Protein AF-A0A2X2CRF1-F1 (afdb_monomer_lite)

Sequence (138 aa):
MEAGYRSEEIAQAQSDVSLKRAAWQYAENFYKRQQDLANRKVISANDLDSARNNRNQAAAALKAAQDKLNQYQNGYRQEDIDMARGQVLQAKAAVAQAELNLQDTKLTSPAEGTILTRAVEPGTILSAGSPVFYCFFN

Foldseek 3Di:
DPDPPLVVVLVVLVVQLVVLVVQLVVLVVVLVVVVVCVVVVNDDPVVSVVSVVSNVVSVVSSVVSVVVSVCSVVVCPPPVVVVVVVVVVVVVVVVVVVVVVVVVVDDDDPADWAWPDAPDDPPDDDDPPDDGTDTDHD

Organism: Proteus mirabilis (NCBI:txid584)

Secondary structure (DSSP, 8-state):
--SHHHHHHHHHHHHHHHHHHHHHHHHHHHHHHHHHHHHTT-S-HHHHHHHHHHHHHHHHHHHHHHHHHHHHHHHTSSHHHHHHHHHHHHHHHHHHHHHHHHHHTS---SS-EEEEEE---TT----TT---EEEEE-

InterPro domains:
  IPR059052 YbhG-like, alpha-helical hairpin domain [PF25881] (2-104)

Radius of gyration: 36.34 Å; chains: 1; bounding box: 63×27×100 Å

Structure (mmCIF, N/CA/C/O backbone):
data_AF-A0A2X2CRF1-F1
#
_entry.id   AF-A0A2X2CRF1-F1
#
loop_
_atom_site.group_PDB
_atom_site.id
_atom_site.type_symbol
_atom_site.label_atom_id
_atom_site.label_alt_id
_atom_site.label_comp_id
_atom_site.label_asym_id
_atom_site.label_entity_id
_atom_site.label_seq_id
_atom_site.pdbx_PDB_ins_code
_atom_site.Cartn_x
_atom_site.Cartn_y
_atom_site.Cartn_z
_atom_site.occupancy
_atom_site.B_iso_or_equiv
_atom_site.auth_seq_id
_atom_site.auth_comp_id
_atom_site.auth_asym_id
_atom_site.auth_atom_id
_atom_site.pdbx_PDB_model_num
ATOM 1 N N . MET A 1 1 ? 18.623 6.340 -11.918 1.00 43.66 1 MET A N 1
ATOM 2 C CA . MET A 1 1 ? 18.517 6.675 -10.478 1.00 43.66 1 MET A CA 1
ATOM 3 C C . MET A 1 1 ? 17.066 6.571 -9.968 1.00 43.66 1 MET A C 1
ATOM 5 O O . MET A 1 1 ? 16.749 7.140 -8.937 1.00 43.66 1 MET A O 1
ATOM 9 N N . GLU A 1 2 ? 16.169 5.819 -10.622 1.00 43.91 2 GLU A N 1
ATOM 10 C CA . GLU A 1 2 ? 14.717 6.100 -10.550 1.00 43.91 2 GLU A CA 1
ATOM 11 C C . GLU A 1 2 ? 13.849 4.943 -10.022 1.00 43.91 2 GLU A C 1
ATOM 13 O O . GLU A 1 2 ? 12.725 4.755 -10.467 1.00 43.91 2 GLU A O 1
ATOM 18 N N . ALA A 1 3 ? 14.340 4.159 -9.058 1.00 53.09 3 ALA A N 1
ATOM 19 C CA . ALA A 1 3 ? 13.533 3.096 -8.437 1.00 53.09 3 ALA A CA 1
ATOM 20 C C . ALA A 1 3 ? 13.280 3.280 -6.926 1.00 53.09 3 ALA A C 1
ATOM 22 O O . ALA A 1 3 ? 12.458 2.562 -6.368 1.00 53.09 3 ALA A O 1
ATOM 23 N N . GLY A 1 4 ? 13.949 4.231 -6.257 1.00 47.00 4 GLY A N 1
ATOM 24 C CA . GLY A 1 4 ? 13.908 4.354 -4.790 1.00 47.00 4 GLY A CA 1
ATOM 25 C C . GLY A 1 4 ? 12.594 4.910 -4.229 1.00 47.00 4 GLY A C 1
ATOM 26 O O . GLY A 1 4 ? 12.035 4.347 -3.290 1.00 47.00 4 GLY A O 1
ATOM 27 N N . TYR A 1 5 ? 12.047 5.954 -4.856 1.00 46.41 5 TYR A N 1
ATOM 28 C CA . TYR A 1 5 ? 10.917 6.705 -4.295 1.00 46.41 5 TYR A CA 1
ATOM 29 C C . TYR A 1 5 ? 9.600 5.907 -4.209 1.00 46.41 5 TYR A C 1
ATOM 31 O O . TYR A 1 5 ? 8.819 6.122 -3.291 1.00 46.41 5 TYR A O 1
ATOM 39 N N . ARG A 1 6 ? 9.347 4.937 -5.105 1.00 66.25 6 ARG A N 1
ATOM 40 C CA . ARG A 1 6 ? 8.088 4.153 -5.104 1.00 66.25 6 ARG A CA 1
ATOM 41 C C . ARG A 1 6 ? 8.130 2.922 -4.187 1.00 66.25 6 ARG A C 1
ATOM 43 O O . ARG A 1 6 ? 7.097 2.511 -3.662 1.00 66.25 6 ARG A O 1
ATOM 50 N N . SER A 1 7 ? 9.312 2.345 -3.937 1.00 67.19 7 SER A N 1
ATOM 51 C CA . SER A 1 7 ? 9.478 1.300 -2.910 1.00 67.19 7 SER A CA 1
ATOM 52 C C . SER A 1 7 ? 9.274 1.844 -1.495 1.00 67.19 7 SER A C 1
ATOM 54 O O . SER A 1 7 ? 8.732 1.141 -0.640 1.00 67.19 7 SER A O 1
ATOM 56 N N . GLU A 1 8 ? 9.657 3.101 -1.264 1.00 72.94 8 GLU A N 1
ATOM 57 C CA . GLU A 1 8 ? 9.453 3.793 0.011 1.00 72.94 8 GLU A CA 1
ATOM 58 C C . GLU A 1 8 ? 7.960 3.975 0.325 1.00 72.94 8 GLU A C 1
ATOM 60 O O . GLU A 1 8 ? 7.545 3.705 1.451 1.00 72.94 8 GLU A O 1
ATOM 65 N N . GLU A 1 9 ? 7.125 4.315 -0.666 1.00 76.31 9 GLU A N 1
ATOM 66 C CA . GLU A 1 9 ? 5.670 4.455 -0.481 1.00 76.31 9 GLU A CA 1
ATOM 67 C C . GLU A 1 9 ? 4.994 3.128 -0.097 1.00 76.31 9 GLU A C 1
ATOM 69 O O . GLU A 1 9 ? 4.137 3.091 0.792 1.00 76.31 9 GLU A O 1
ATOM 74 N N . ILE A 1 10 ? 5.414 2.011 -0.706 1.00 80.25 10 ILE A N 1
ATOM 75 C CA . ILE A 1 10 ? 4.921 0.671 -0.346 1.00 80.25 10 ILE A CA 1
ATOM 76 C C . ILE A 1 10 ? 5.381 0.296 1.066 1.00 80.25 10 ILE A C 1
ATOM 78 O O . ILE A 1 10 ? 4.581 -0.219 1.851 1.00 80.25 10 ILE A O 1
ATOM 82 N N . ALA A 1 11 ? 6.641 0.569 1.413 1.00 83.19 11 ALA A N 1
ATOM 83 C CA . ALA A 1 11 ? 7.173 0.311 2.751 1.00 83.19 11 ALA A CA 1
ATOM 84 C C . ALA A 1 11 ? 6.451 1.148 3.824 1.00 83.19 11 ALA A C 1
ATOM 86 O O . ALA A 1 11 ? 6.139 0.650 4.913 1.00 83.19 11 ALA A O 1
ATOM 87 N N . GLN A 1 12 ? 6.106 2.396 3.503 1.00 85.81 12 GLN A N 1
ATOM 88 C CA . GLN A 1 12 ? 5.333 3.270 4.378 1.00 85.81 12 GLN A CA 1
ATOM 89 C C . GLN A 1 12 ? 3.890 2.772 4.541 1.00 85.81 12 GLN A C 1
ATOM 91 O O . GLN A 1 12 ? 3.388 2.703 5.665 1.00 85.81 12 GLN A O 1
ATOM 96 N N . ALA A 1 13 ? 3.242 2.337 3.455 1.00 87.50 13 ALA A N 1
ATOM 97 C CA . ALA A 1 13 ? 1.907 1.739 3.506 1.00 87.50 13 ALA A CA 1
ATOM 98 C C . ALA A 1 13 ? 1.890 0.412 4.291 1.00 87.50 13 ALA A C 1
ATOM 100 O O . ALA A 1 13 ? 0.984 0.178 5.091 1.00 87.50 13 ALA A O 1
ATOM 101 N N . GLN A 1 14 ? 2.910 -0.439 4.136 1.00 88.00 14 GLN A N 1
ATOM 102 C CA . GLN A 1 14 ? 3.075 -1.657 4.941 1.00 88.00 14 GLN A CA 1
ATOM 103 C C . GLN A 1 14 ? 3.252 -1.342 6.429 1.00 88.00 14 GLN A C 1
ATOM 105 O O . GLN A 1 14 ? 2.679 -2.028 7.280 1.00 88.00 14 GLN A O 1
ATOM 110 N N . SER A 1 15 ? 4.013 -0.292 6.745 1.00 91.81 15 SER A N 1
ATOM 111 C CA . SER A 1 15 ? 4.207 0.168 8.122 1.00 91.81 15 SER A CA 1
ATOM 112 C C . SER A 1 15 ? 2.897 0.662 8.739 1.00 91.81 15 SER A C 1
ATOM 114 O O . SER A 1 15 ? 2.586 0.300 9.875 1.00 91.81 15 SER A O 1
ATOM 116 N N . ASP A 1 16 ? 2.081 1.402 7.983 1.00 90.50 16 ASP A N 1
ATOM 117 C CA . ASP A 1 16 ? 0.758 1.842 8.440 1.00 90.50 16 ASP A CA 1
ATOM 118 C C . ASP A 1 16 ? -0.185 0.648 8.677 1.00 90.50 16 ASP A C 1
ATOM 120 O O . ASP A 1 16 ? -0.807 0.550 9.735 1.00 90.50 16 ASP A O 1
ATOM 124 N N . VAL A 1 17 ? -0.209 -0.343 7.773 1.00 92.00 17 VAL A N 1
ATOM 125 C CA . VAL A 1 17 ? -0.960 -1.600 7.977 1.00 92.00 17 VAL A CA 1
ATOM 126 C C . VAL A 1 17 ? -0.524 -2.312 9.259 1.00 92.00 17 VAL A C 1
ATOM 128 O O . VAL A 1 17 ? -1.374 -2.777 10.022 1.00 92.00 17 VAL A O 1
ATOM 131 N N . SER A 1 18 ? 0.784 -2.395 9.515 1.00 89.19 18 SER A N 1
ATOM 132 C CA . SER A 1 18 ? 1.327 -3.004 10.735 1.00 89.19 18 SER A CA 1
ATOM 133 C C . SER A 1 18 ? 0.855 -2.266 11.994 1.00 89.19 18 SER A C 1
ATOM 135 O O . SER A 1 18 ? 0.354 -2.888 12.937 1.00 89.19 18 SER A O 1
ATOM 137 N N . LEU A 1 19 ? 0.904 -0.931 11.975 1.00 91.56 19 LEU A N 1
ATOM 138 C CA . LEU A 1 19 ? 0.446 -0.081 13.073 1.00 91.56 19 LEU A CA 1
ATOM 139 C C . LEU A 1 19 ? -1.060 -0.239 13.334 1.00 91.56 19 LEU A C 1
ATOM 141 O O . LEU A 1 19 ? -1.473 -0.447 14.480 1.00 91.56 19 LEU A O 1
ATOM 145 N N . LYS A 1 20 ? -1.899 -0.209 12.288 1.00 92.31 20 LYS A N 1
ATOM 146 C CA . LYS A 1 20 ? -3.352 -0.428 12.431 1.00 92.31 20 LYS A CA 1
ATOM 147 C C . LYS A 1 20 ? -3.680 -1.851 12.876 1.00 92.31 20 LYS A C 1
ATOM 149 O O . LYS A 1 20 ? -4.633 -2.049 13.630 1.00 92.31 20 LYS A O 1
ATOM 154 N N . ARG A 1 21 ? -2.878 -2.842 12.473 1.00 90.50 21 ARG A N 1
ATOM 155 C CA . ARG A 1 21 ? -3.045 -4.238 12.899 1.00 90.50 21 ARG A CA 1
ATOM 156 C C . ARG A 1 21 ? -2.788 -4.395 14.390 1.00 90.50 21 ARG A C 1
ATOM 158 O O . ARG A 1 21 ? -3.584 -5.048 15.061 1.00 90.50 21 ARG A O 1
ATOM 165 N N . ALA A 1 22 ? -1.732 -3.771 14.909 1.00 91.75 22 ALA A N 1
ATOM 166 C CA . ALA A 1 22 ? -1.448 -3.764 16.340 1.00 91.75 22 ALA A CA 1
ATOM 167 C C . ALA A 1 22 ? -2.585 -3.097 17.138 1.00 91.75 22 ALA A C 1
ATOM 169 O O . ALA A 1 22 ? -3.043 -3.645 18.141 1.00 91.75 22 ALA A O 1
ATOM 170 N N . ALA A 1 23 ? -3.109 -1.966 16.649 1.00 90.69 23 ALA A N 1
ATOM 171 C CA . ALA A 1 23 ? -4.252 -1.291 17.266 1.00 90.69 23 ALA A CA 1
ATOM 172 C C . ALA A 1 23 ? -5.518 -2.171 17.281 1.00 90.69 23 ALA A C 1
ATOM 174 O O . ALA A 1 23 ? -6.194 -2.264 18.308 1.00 90.69 23 ALA A O 1
ATOM 175 N N . TRP A 1 24 ? -5.813 -2.871 16.179 1.00 93.50 24 TRP A N 1
ATOM 176 C CA . TRP A 1 24 ? -6.926 -3.822 16.117 1.00 93.50 24 TRP A CA 1
ATOM 177 C C . TRP A 1 24 ? -6.743 -4.998 17.080 1.00 93.50 24 TRP A C 1
ATOM 179 O O . TRP A 1 24 ? -7.677 -5.329 17.804 1.00 93.50 24 TRP A O 1
ATOM 189 N N . GLN A 1 25 ? -5.549 -5.593 17.154 1.00 91.62 25 GLN A N 1
ATOM 190 C CA . GLN A 1 25 ? -5.263 -6.686 18.093 1.00 91.62 25 GLN A CA 1
ATOM 191 C C . GLN A 1 25 ? -5.432 -6.251 19.551 1.00 91.62 25 GLN A C 1
ATOM 193 O O . GLN A 1 25 ? -5.980 -6.994 20.368 1.00 91.62 25 GLN A O 1
ATOM 198 N N . TYR A 1 26 ? -4.994 -5.036 19.885 1.00 91.88 26 TYR A N 1
ATOM 199 C CA . TYR A 1 26 ? -5.212 -4.471 21.211 1.00 91.88 26 TYR A CA 1
ATOM 200 C C . TYR A 1 26 ? -6.709 -4.311 21.515 1.00 91.88 26 TYR A C 1
ATOM 202 O O . TYR A 1 26 ? -7.177 -4.777 22.557 1.00 91.88 26 TYR A O 1
ATOM 21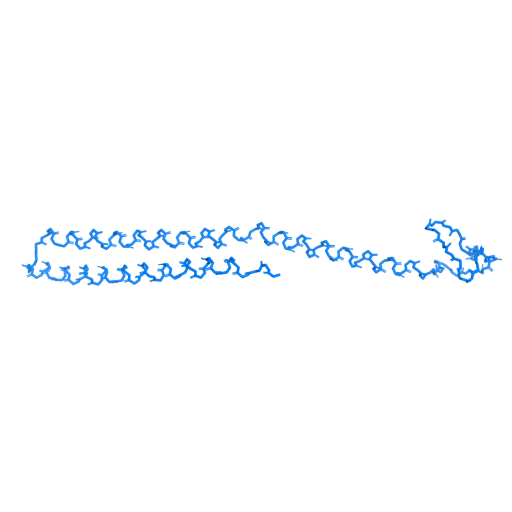0 N N . ALA A 1 27 ? -7.470 -3.713 20.591 1.00 91.38 27 ALA A N 1
ATOM 211 C CA . ALA A 1 27 ? -8.911 -3.515 20.744 1.00 91.38 27 ALA A CA 1
ATOM 212 C C . ALA A 1 27 ? -9.687 -4.847 20.801 1.00 91.38 27 ALA A C 1
ATOM 214 O O . ALA A 1 27 ? -10.622 -4.981 21.588 1.00 91.38 27 ALA A O 1
ATOM 215 N N . GLU A 1 28 ? -9.262 -5.856 20.038 1.00 92.69 28 GLU A N 1
ATOM 216 C CA . GLU A 1 28 ? -9.781 -7.228 20.076 1.00 92.69 28 GLU A CA 1
ATOM 217 C C . GLU A 1 28 ? -9.599 -7.857 21.458 1.00 92.69 28 GLU A C 1
ATOM 219 O O . GLU A 1 28 ? -10.548 -8.364 22.056 1.00 92.69 28 GLU A O 1
ATOM 224 N N . ASN A 1 29 ? -8.378 -7.805 21.990 1.00 92.88 29 ASN A N 1
ATOM 225 C CA . ASN A 1 29 ? -8.069 -8.373 23.298 1.00 92.88 29 ASN A CA 1
ATOM 226 C C . ASN A 1 29 ? -8.778 -7.613 24.423 1.00 92.88 29 ASN A C 1
ATOM 228 O O . ASN A 1 29 ? -9.187 -8.208 25.420 1.00 92.88 29 ASN A O 1
ATOM 232 N N . PHE A 1 30 ? -8.939 -6.298 24.280 1.00 92.56 30 PHE A N 1
ATOM 233 C CA . PHE A 1 30 ? -9.733 -5.495 25.203 1.00 92.56 30 PHE A CA 1
ATOM 234 C C . PHE A 1 30 ? -11.214 -5.890 25.164 1.00 92.56 30 PHE A C 1
ATOM 236 O O . PHE A 1 30 ? -11.792 -6.156 26.216 1.00 92.56 30 PHE A O 1
ATOM 243 N N . TYR A 1 31 ? -11.800 -6.030 23.972 1.00 94.06 31 TYR A N 1
ATOM 244 C CA . TYR A 1 31 ? -13.178 -6.489 23.805 1.00 94.06 31 TYR A CA 1
ATOM 245 C C . TYR A 1 31 ? -13.403 -7.882 24.406 1.00 94.06 31 TYR A C 1
ATOM 247 O O . TYR A 1 31 ? -14.358 -8.067 25.153 1.00 94.06 31 TYR A O 1
ATOM 255 N N . LYS A 1 32 ? -12.492 -8.839 24.176 1.00 93.50 32 LYS A N 1
ATOM 256 C CA . LYS A 1 32 ? -12.571 -10.183 24.779 1.00 93.50 32 LYS A CA 1
ATOM 257 C C . LYS A 1 32 ? -12.548 -10.147 26.307 1.00 93.50 32 LYS A C 1
ATOM 259 O O . LYS A 1 32 ? -13.329 -10.848 26.945 1.00 93.50 32 LYS A O 1
ATOM 264 N N . ARG A 1 33 ? -11.680 -9.317 26.899 1.00 93.94 33 ARG A N 1
ATOM 265 C CA . ARG A 1 33 ? -11.629 -9.132 28.360 1.00 93.94 33 ARG A CA 1
ATOM 266 C C . ARG A 1 33 ? -12.927 -8.526 28.892 1.00 93.94 33 ARG A C 1
ATOM 268 O O . ARG A 1 33 ? -13.473 -9.034 29.863 1.00 93.94 33 ARG A O 1
ATOM 275 N N . GLN A 1 34 ? -13.445 -7.494 28.228 1.00 93.44 34 GLN A N 1
ATOM 276 C CA . GLN A 1 34 ? -14.728 -6.877 28.580 1.00 93.44 34 GLN A CA 1
ATOM 277 C C . GLN A 1 34 ? -15.880 -7.882 28.458 1.00 93.44 34 GLN A C 1
ATOM 279 O O . GLN A 1 34 ? -16.746 -7.932 29.322 1.00 93.44 34 GLN A O 1
ATOM 284 N N . GLN A 1 35 ? -15.872 -8.733 27.431 1.00 92.75 35 GLN A N 1
ATOM 285 C CA . GLN A 1 35 ? -16.888 -9.765 27.235 1.00 92.75 35 GLN A CA 1
ATOM 286 C C . GLN A 1 35 ? -16.896 -10.790 28.376 1.00 92.75 35 GLN A C 1
ATOM 288 O O . GLN A 1 35 ? -17.965 -11.127 28.880 1.00 92.75 35 GLN A O 1
ATOM 293 N N . ASP A 1 36 ? -15.725 -11.248 28.829 1.00 93.56 36 ASP A N 1
ATOM 294 C CA . ASP A 1 36 ? -15.631 -12.148 29.986 1.00 93.56 36 ASP A CA 1
ATOM 295 C C . ASP A 1 36 ? -16.125 -11.473 31.278 1.00 93.56 36 ASP A C 1
ATOM 297 O O . ASP A 1 36 ? -16.892 -12.059 32.043 1.00 93.56 36 ASP A O 1
ATOM 301 N N . LEU A 1 37 ? -15.774 -10.201 31.491 1.00 92.94 37 LEU A N 1
ATOM 302 C CA . LEU A 1 37 ? -16.262 -9.416 32.631 1.00 92.94 37 LEU A CA 1
ATOM 303 C C . LEU A 1 37 ? -17.781 -9.181 32.579 1.00 92.94 37 LEU A C 1
ATOM 305 O O . LEU A 1 37 ? -18.445 -9.245 33.614 1.00 92.94 37 LEU A O 1
ATOM 309 N N . ALA A 1 38 ? -18.348 -8.958 31.391 1.00 92.94 38 ALA A N 1
ATOM 310 C CA . ALA A 1 38 ? -19.788 -8.806 31.186 1.00 92.94 38 ALA A CA 1
ATOM 311 C C . ALA A 1 38 ? -20.538 -10.115 31.462 1.00 92.94 38 ALA A C 1
ATOM 313 O O . ALA A 1 38 ? -21.571 -10.098 32.132 1.00 92.94 38 ALA A O 1
ATOM 314 N N . ASN A 1 39 ? -19.988 -11.259 31.034 1.00 90.88 39 ASN A N 1
ATOM 315 C CA . ASN A 1 39 ? -20.538 -12.582 31.351 1.00 90.88 39 ASN A CA 1
ATOM 316 C C . ASN A 1 39 ? -20.567 -12.834 32.866 1.00 90.88 39 ASN A C 1
ATOM 318 O O . ASN A 1 39 ? -21.508 -13.434 33.385 1.00 90.88 39 ASN A O 1
ATOM 322 N N . ARG A 1 40 ? -19.566 -12.317 33.588 1.00 93.81 40 ARG A N 1
ATOM 323 C CA . ARG A 1 40 ? -19.499 -12.331 35.058 1.00 93.81 40 ARG A CA 1
ATOM 324 C C . ARG A 1 40 ? -20.318 -11.213 35.724 1.00 93.81 40 ARG A C 1
ATOM 326 O O . ARG A 1 40 ? -20.289 -11.105 36.946 1.00 93.81 40 ARG A O 1
ATOM 333 N N . LYS A 1 41 ? -21.048 -10.398 34.949 1.00 90.50 41 LYS A N 1
ATOM 334 C CA . LYS A 1 41 ? -21.854 -9.243 35.394 1.00 90.50 41 LYS A CA 1
ATOM 335 C C . LYS A 1 41 ? -21.065 -8.162 36.153 1.00 90.50 41 LYS A C 1
ATOM 337 O O . LYS A 1 41 ? -21.620 -7.481 37.008 1.00 90.50 41 LYS A O 1
ATOM 342 N N . VAL A 1 42 ? -19.777 -8.006 35.844 1.00 92.19 42 VAL A N 1
ATOM 343 C CA . VAL A 1 42 ? -18.879 -7.026 36.489 1.00 92.19 42 VAL A CA 1
ATOM 344 C C . VAL A 1 42 ? -18.945 -5.651 35.815 1.00 92.19 42 VAL A C 1
ATOM 346 O O . VAL A 1 42 ? -18.710 -4.640 36.468 1.00 92.19 42 VAL A O 1
ATOM 349 N N . ILE A 1 43 ? -19.279 -5.600 34.522 1.00 91.19 43 ILE A N 1
ATOM 350 C CA . ILE A 1 43 ? -19.396 -4.357 33.742 1.00 91.19 43 ILE A CA 1
ATOM 351 C C . ILE A 1 43 ? -20.804 -4.189 33.170 1.00 91.19 43 ILE A C 1
ATOM 353 O O . ILE A 1 43 ? -21.569 -5.155 33.082 1.00 91.19 43 ILE A O 1
ATOM 357 N N . SER A 1 44 ? -21.136 -2.970 32.746 1.00 93.25 44 SER A N 1
ATOM 358 C CA . SER A 1 44 ? -22.424 -2.686 32.115 1.00 93.25 44 SER A CA 1
ATOM 359 C C . SER A 1 44 ? -22.461 -3.137 30.647 1.00 93.25 44 SER A C 1
ATOM 361 O O . SER A 1 44 ? -21.431 -3.253 29.978 1.00 93.25 44 SER A O 1
ATOM 363 N N . ALA A 1 45 ? -23.669 -3.340 30.108 1.00 90.19 45 ALA A N 1
ATOM 364 C CA . ALA A 1 45 ? -23.858 -3.595 28.677 1.00 90.19 45 ALA A CA 1
ATOM 365 C C . ALA A 1 45 ? -23.300 -2.450 27.807 1.00 90.19 45 ALA A C 1
ATOM 367 O O . ALA A 1 45 ? -22.737 -2.701 26.744 1.00 90.19 45 ALA A O 1
ATOM 368 N N . ASN A 1 46 ? -23.378 -1.210 28.299 1.00 92.44 46 ASN A N 1
ATOM 369 C CA . ASN A 1 46 ? -22.863 -0.031 27.607 1.00 92.44 46 ASN A CA 1
ATOM 370 C C . ASN A 1 46 ? -21.327 -0.045 27.484 1.00 92.44 46 ASN A C 1
ATOM 372 O O . ASN A 1 46 ? -20.778 0.356 26.456 1.00 92.44 46 ASN A O 1
ATOM 376 N N . ASP A 1 47 ? -20.620 -0.555 28.498 1.00 91.88 47 ASP A N 1
ATOM 377 C CA . ASP A 1 47 ? -19.156 -0.685 28.467 1.00 91.88 47 ASP A CA 1
ATOM 378 C C . ASP A 1 47 ? -18.704 -1.746 27.456 1.00 91.88 47 ASP A C 1
ATOM 380 O O . ASP A 1 47 ? -17.714 -1.559 26.737 1.00 91.88 47 ASP A O 1
ATOM 384 N N . LEU A 1 48 ? -19.447 -2.855 27.369 1.00 93.12 48 LEU A N 1
ATOM 385 C CA . LEU A 1 48 ? -19.198 -3.907 26.385 1.00 93.12 48 LEU A CA 1
ATOM 386 C C . LEU A 1 48 ? -19.449 -3.409 24.956 1.00 93.12 48 LEU A C 1
ATOM 388 O O . LEU A 1 48 ? -18.627 -3.659 24.070 1.00 93.12 48 LEU A O 1
ATOM 392 N N . ASP A 1 49 ? -20.546 -2.684 24.734 1.00 94.44 49 ASP A N 1
ATOM 393 C CA . ASP A 1 49 ? -20.858 -2.097 23.428 1.00 94.44 49 ASP A CA 1
ATOM 394 C C . ASP A 1 49 ? -19.834 -1.032 23.026 1.00 94.44 49 ASP A C 1
ATOM 396 O O . ASP A 1 49 ? -19.381 -1.010 21.880 1.00 94.44 49 ASP A O 1
ATOM 400 N N . SER A 1 50 ? -19.366 -0.217 23.973 1.00 94.81 50 SER A N 1
ATOM 401 C CA . SER A 1 50 ? -18.278 0.739 23.733 1.00 94.81 50 SER A CA 1
ATOM 402 C C . SER A 1 50 ? -16.989 0.032 23.295 1.00 94.81 50 SER A C 1
ATOM 404 O O . SER A 1 50 ? -16.350 0.434 22.318 1.00 94.81 50 SER A O 1
ATOM 406 N N . ALA A 1 51 ? -16.632 -1.077 23.953 1.00 93.81 51 ALA A N 1
ATOM 407 C CA . ALA A 1 51 ? -15.480 -1.892 23.565 1.00 93.81 51 ALA A CA 1
ATOM 408 C C . ALA A 1 51 ? -15.663 -2.546 22.182 1.00 93.81 51 ALA A C 1
ATOM 410 O O . ALA A 1 51 ? -14.719 -2.590 21.386 1.00 93.81 51 ALA A O 1
ATOM 411 N N . ARG A 1 52 ? -16.880 -3.010 21.868 1.00 94.38 52 ARG A N 1
ATOM 412 C CA . ARG A 1 52 ? -17.234 -3.570 20.556 1.00 94.38 52 ARG A CA 1
ATOM 413 C C . ARG A 1 52 ? -17.093 -2.529 19.448 1.00 94.38 52 ARG A C 1
ATOM 415 O O . ARG A 1 52 ? -16.511 -2.823 18.405 1.00 94.38 52 ARG A O 1
ATOM 422 N N . ASN A 1 53 ? -17.590 -1.318 19.683 1.00 96.19 53 ASN A N 1
ATOM 423 C CA . ASN A 1 53 ? -17.507 -0.212 18.734 1.00 96.19 53 ASN A CA 1
ATOM 424 C C . ASN A 1 53 ? -16.053 0.181 18.466 1.00 96.19 53 ASN A C 1
ATOM 426 O O . ASN A 1 53 ? -15.665 0.310 17.306 1.00 96.19 53 ASN A O 1
ATOM 430 N N . ASN A 1 54 ? -15.225 0.260 19.511 1.00 94.25 54 ASN A N 1
ATOM 431 C CA . ASN A 1 54 ? -13.796 0.544 19.370 1.00 94.25 54 ASN A CA 1
ATOM 432 C C . ASN A 1 54 ? -13.072 -0.536 18.540 1.00 94.25 54 ASN A C 1
ATOM 434 O O . ASN A 1 54 ? -12.337 -0.234 17.599 1.00 94.25 54 ASN A O 1
ATOM 438 N N . ARG A 1 55 ? -13.351 -1.819 18.810 1.00 95.94 55 ARG A N 1
ATOM 439 C CA . ARG A 1 55 ? -12.837 -2.942 18.010 1.00 95.94 55 ARG A CA 1
ATOM 440 C C . ARG A 1 55 ? -13.249 -2.836 16.539 1.00 95.94 55 ARG A C 1
ATOM 442 O O . ARG A 1 55 ? -12.407 -3.008 15.657 1.00 95.94 55 ARG A O 1
ATOM 449 N N . ASN A 1 56 ? -14.519 -2.542 16.268 1.00 94.56 56 ASN A N 1
ATOM 450 C CA . ASN A 1 56 ? -15.028 -2.397 14.904 1.00 94.56 56 ASN A CA 1
ATOM 451 C C . ASN A 1 56 ? -14.377 -1.213 14.176 1.00 94.56 56 ASN A C 1
ATOM 453 O O . ASN A 1 56 ? -14.009 -1.340 13.009 1.00 94.56 56 ASN A O 1
ATOM 457 N N . GLN A 1 57 ? -14.174 -0.090 14.867 1.00 95.50 57 GLN A N 1
ATOM 458 C CA . GLN A 1 57 ? -13.479 1.074 14.321 1.00 95.50 57 GLN A CA 1
ATOM 459 C C . GLN A 1 57 ? -12.023 0.740 13.968 1.00 95.50 57 GLN A C 1
ATOM 461 O O . GLN A 1 57 ? -11.566 1.052 12.867 1.00 95.50 57 GLN A O 1
ATOM 466 N N . ALA A 1 58 ? -11.310 0.043 14.857 1.00 92.31 58 ALA A N 1
ATOM 467 C CA . ALA A 1 58 ? -9.946 -0.406 14.595 1.00 92.31 58 ALA A CA 1
ATOM 468 C C . ALA A 1 58 ? -9.877 -1.416 13.433 1.00 92.31 58 ALA A C 1
ATOM 470 O O . ALA A 1 58 ? -8.958 -1.357 12.617 1.00 92.31 58 ALA A O 1
ATOM 471 N N . ALA A 1 59 ? -10.871 -2.304 13.310 1.00 91.94 59 ALA A N 1
ATOM 472 C CA . ALA A 1 59 ? -10.971 -3.256 12.201 1.00 91.94 59 ALA A CA 1
ATOM 473 C C . ALA A 1 59 ? -11.189 -2.544 10.857 1.00 91.94 59 ALA A C 1
ATOM 475 O O . ALA A 1 59 ? -10.538 -2.875 9.866 1.00 91.94 59 ALA A O 1
ATOM 476 N N . ALA A 1 60 ? -12.069 -1.539 10.833 1.00 96.19 60 ALA A N 1
ATOM 477 C CA . ALA A 1 60 ? -12.308 -0.716 9.653 1.00 96.19 60 ALA A CA 1
ATOM 478 C C . ALA A 1 60 ? -11.051 0.072 9.250 1.00 96.19 60 ALA A C 1
ATOM 480 O O . ALA A 1 60 ? -10.705 0.109 8.071 1.00 96.19 60 ALA A O 1
ATOM 481 N N . ALA A 1 61 ? -10.324 0.630 10.224 1.00 92.88 61 ALA A N 1
ATOM 482 C CA . ALA A 1 61 ? -9.068 1.335 9.975 1.00 92.88 61 ALA A CA 1
ATOM 483 C C . ALA A 1 61 ? -7.973 0.410 9.412 1.00 92.88 61 ALA A C 1
ATOM 485 O O . ALA A 1 61 ? -7.268 0.794 8.481 1.00 92.88 61 ALA A O 1
ATOM 486 N N . LEU A 1 62 ? -7.851 -0.818 9.936 1.00 92.56 62 LEU A N 1
ATOM 487 C CA . LEU A 1 62 ? -6.941 -1.833 9.396 1.00 92.56 62 LEU A CA 1
ATOM 488 C C . LEU A 1 62 ? -7.295 -2.184 7.947 1.00 92.56 62 LEU A C 1
ATOM 490 O O . LEU A 1 62 ? -6.413 -2.200 7.089 1.00 92.56 62 LEU A O 1
ATOM 494 N N . LYS A 1 63 ? -8.583 -2.419 7.670 1.00 91.88 63 LYS A N 1
ATOM 495 C CA . LYS A 1 63 ? -9.054 -2.735 6.320 1.00 91.88 63 LYS A CA 1
ATOM 496 C C . LYS A 1 63 ? -8.749 -1.604 5.337 1.00 91.88 63 LYS A C 1
ATOM 498 O O . LYS A 1 63 ? -8.176 -1.869 4.288 1.00 91.88 63 LYS A O 1
ATOM 503 N N . ALA A 1 64 ? -9.028 -0.357 5.712 1.00 92.81 64 ALA A N 1
ATOM 504 C CA . ALA A 1 64 ? -8.717 0.807 4.885 1.00 92.81 64 ALA A CA 1
ATOM 505 C C . ALA A 1 64 ? -7.213 0.923 4.569 1.00 92.81 64 ALA A C 1
ATOM 507 O O . ALA A 1 64 ? -6.842 1.192 3.427 1.00 92.81 64 ALA A O 1
ATOM 508 N N . ALA A 1 65 ? -6.337 0.671 5.550 1.00 90.62 65 ALA A N 1
ATOM 509 C CA . ALA A 1 65 ? -4.889 0.667 5.328 1.00 90.62 65 ALA A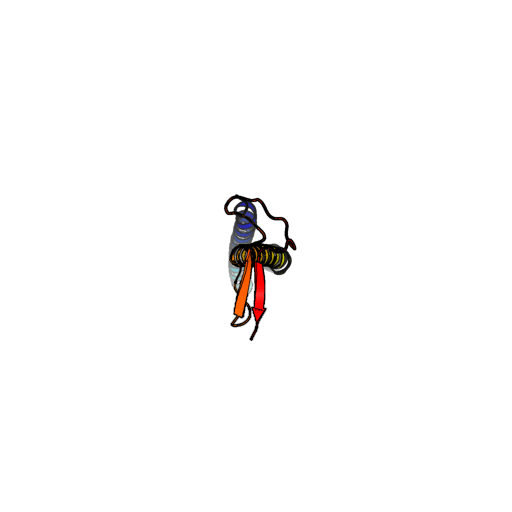 CA 1
ATOM 510 C C . ALA A 1 65 ? -4.448 -0.466 4.381 1.00 90.62 65 ALA A C 1
ATOM 512 O O . ALA A 1 65 ? -3.585 -0.266 3.526 1.00 90.62 65 ALA A O 1
ATOM 513 N N . GLN A 1 66 ? -5.057 -1.651 4.494 1.00 90.00 66 GLN A N 1
ATOM 514 C CA . GLN A 1 66 ? -4.792 -2.781 3.597 1.00 90.00 66 GLN A CA 1
ATOM 515 C C . GLN A 1 66 ? -5.278 -2.531 2.171 1.00 90.00 66 GLN A C 1
ATOM 517 O O . GLN A 1 66 ? -4.557 -2.843 1.226 1.00 90.00 66 GLN A O 1
ATOM 522 N N . ASP A 1 67 ? -6.455 -1.930 2.012 1.00 90.06 67 ASP A N 1
ATOM 523 C CA . ASP A 1 67 ? -6.982 -1.550 0.703 1.00 90.06 67 ASP A CA 1
ATOM 524 C C . ASP A 1 67 ? -6.078 -0.499 0.044 1.00 90.06 67 ASP A C 1
ATOM 526 O O . ASP A 1 67 ? -5.762 -0.617 -1.139 1.00 90.06 67 ASP A O 1
ATOM 530 N N . LYS A 1 68 ? -5.561 0.463 0.820 1.00 87.19 68 LYS A N 1
ATOM 531 C CA . LYS A 1 68 ? -4.578 1.449 0.349 1.00 87.19 68 LYS A CA 1
ATOM 532 C C . LYS A 1 68 ? -3.260 0.796 -0.091 1.00 87.19 68 LYS A C 1
ATOM 534 O O . LYS A 1 68 ? -2.746 1.115 -1.160 1.00 87.19 68 LYS A O 1
ATOM 539 N N . LEU A 1 69 ? -2.737 -0.164 0.678 1.00 86.81 69 LEU A N 1
ATOM 540 C CA . LEU A 1 69 ? -1.557 -0.944 0.280 1.00 86.81 69 LEU A CA 1
ATOM 541 C C . LEU A 1 69 ? -1.812 -1.726 -1.020 1.00 86.81 69 LEU A C 1
ATOM 543 O O . LEU A 1 69 ? -0.970 -1.720 -1.916 1.00 86.81 69 LEU A O 1
ATOM 547 N N . ASN A 1 70 ? -2.978 -2.362 -1.139 1.00 83.50 70 ASN A N 1
ATOM 548 C CA . ASN A 1 70 ? -3.368 -3.091 -2.343 1.00 83.50 70 ASN A CA 1
ATOM 549 C C . ASN A 1 70 ? -3.519 -2.162 -3.550 1.00 83.50 70 ASN A C 1
ATOM 551 O O . ASN A 1 70 ? -3.136 -2.552 -4.647 1.00 83.50 70 ASN A O 1
ATOM 555 N N . GLN A 1 71 ? -4.039 -0.944 -3.377 1.00 83.44 71 GLN A N 1
ATOM 556 C CA . GLN A 1 71 ? -4.101 0.054 -4.449 1.00 83.44 71 GLN A CA 1
ATOM 557 C C . GLN A 1 71 ? -2.704 0.407 -4.964 1.00 83.44 71 GLN A C 1
ATOM 559 O O . GLN A 1 71 ? -2.492 0.380 -6.173 1.00 83.44 71 GLN A O 1
ATOM 564 N N . TYR A 1 72 ? -1.737 0.647 -4.073 1.00 80.50 72 TYR A N 1
ATOM 565 C CA . TYR A 1 72 ? -0.353 0.908 -4.483 1.00 80.50 72 TYR A CA 1
ATOM 566 C C . TYR A 1 72 ? 0.300 -0.300 -5.164 1.00 80.50 72 TYR A C 1
ATOM 568 O O . TYR A 1 72 ? 0.997 -0.145 -6.162 1.00 80.50 72 TYR A O 1
ATOM 576 N N . GLN A 1 73 ? 0.037 -1.518 -4.681 1.00 75.31 73 GLN A N 1
ATOM 577 C CA . GLN A 1 73 ? 0.568 -2.742 -5.289 1.00 75.31 73 GLN A CA 1
ATOM 578 C C . GLN A 1 73 ? -0.084 -3.085 -6.636 1.00 75.31 73 GLN A C 1
ATOM 580 O O . GLN A 1 73 ? 0.595 -3.586 -7.532 1.00 75.31 73 GLN A O 1
ATOM 585 N N . ASN A 1 74 ? -1.388 -2.843 -6.788 1.00 68.81 74 ASN A N 1
ATOM 586 C CA . ASN A 1 74 ? -2.136 -3.144 -8.009 1.00 68.81 74 ASN A CA 1
ATOM 587 C C . ASN A 1 74 ? -1.962 -2.060 -9.077 1.00 68.81 74 ASN A C 1
ATOM 589 O O . ASN A 1 74 ? -1.855 -2.406 -10.250 1.00 68.81 74 ASN A O 1
ATOM 593 N N . GLY A 1 75 ? -1.859 -0.782 -8.696 1.00 60.50 75 GLY A N 1
ATOM 594 C CA . GLY A 1 75 ? -1.527 0.306 -9.625 1.00 60.50 75 GLY A CA 1
ATOM 595 C C . GLY A 1 75 ? -0.159 0.126 -10.294 1.00 60.50 75 GLY A C 1
ATOM 596 O O . GLY A 1 75 ? 0.044 0.569 -11.415 1.00 60.50 75 GLY A O 1
ATOM 597 N N . TYR A 1 76 ? 0.751 -0.614 -9.655 1.00 56.53 76 TYR A N 1
ATOM 598 C CA . TYR A 1 76 ? 2.087 -0.936 -10.168 1.00 56.53 76 TYR A CA 1
ATOM 599 C C . TYR A 1 76 ? 2.106 -2.039 -11.254 1.00 56.53 76 TYR A C 1
ATOM 601 O O . TYR A 1 76 ? 3.137 -2.281 -11.878 1.00 56.53 76 TYR A O 1
ATOM 609 N N . ARG A 1 77 ? 1.012 -2.793 -11.458 1.00 57.41 77 ARG A N 1
ATOM 610 C CA . ARG A 1 77 ? 1.098 -4.142 -12.062 1.00 57.41 77 ARG A CA 1
ATOM 611 C C . ARG A 1 77 ? 0.906 -4.267 -13.568 1.00 57.41 77 ARG A C 1
ATOM 613 O O . ARG A 1 77 ? 1.205 -5.340 -14.085 1.00 57.41 77 ARG A O 1
ATOM 620 N N . GLN A 1 78 ? 0.442 -3.250 -14.278 1.00 51.53 78 GLN A N 1
ATOM 621 C CA . GLN A 1 78 ? 0.277 -3.356 -15.734 1.00 51.53 78 GLN A CA 1
ATOM 622 C C . GLN A 1 78 ? 1.048 -2.272 -16.462 1.00 51.53 78 GLN A C 1
ATOM 624 O O . GLN A 1 78 ? 1.951 -2.594 -17.221 1.00 51.53 78 GLN A O 1
ATOM 629 N N . GLU A 1 79 ? 0.805 -1.004 -16.152 1.00 52.19 79 GLU A N 1
ATOM 630 C CA . GLU A 1 79 ? 1.384 0.089 -16.936 1.00 52.19 79 GLU A CA 1
ATOM 631 C C . GLU A 1 79 ? 2.912 0.194 -16.787 1.00 52.19 79 GLU A C 1
ATOM 633 O O . GLU A 1 79 ? 3.614 0.278 -17.790 1.00 52.19 79 GLU A O 1
ATOM 638 N N . ASP A 1 80 ? 3.458 0.080 -15.570 1.00 57.00 80 ASP A N 1
ATOM 639 C CA . ASP A 1 80 ? 4.914 0.144 -15.352 1.00 57.00 80 ASP A CA 1
ATOM 640 C C . ASP A 1 80 ? 5.641 -1.108 -15.890 1.00 57.00 80 ASP A C 1
ATOM 642 O O . ASP A 1 80 ? 6.740 -1.008 -16.441 1.00 57.00 80 ASP A O 1
ATOM 646 N N . ILE A 1 81 ? 5.024 -2.295 -15.792 1.00 58.19 81 ILE A N 1
ATOM 647 C CA . ILE A 1 81 ? 5.584 -3.537 -16.353 1.00 58.19 81 ILE A CA 1
ATOM 648 C C . ILE A 1 81 ? 5.539 -3.507 -17.881 1.00 58.19 81 ILE A C 1
ATOM 650 O O . ILE A 1 81 ? 6.505 -3.923 -18.522 1.00 58.19 81 ILE A O 1
ATOM 654 N N . ASP A 1 82 ? 4.454 -3.014 -18.471 1.00 59.56 82 ASP A N 1
ATOM 655 C CA . ASP A 1 82 ? 4.300 -2.934 -19.921 1.00 59.56 82 ASP A CA 1
ATOM 656 C C . ASP A 1 82 ? 5.183 -1.834 -20.520 1.00 59.56 82 ASP A C 1
ATOM 658 O O . ASP A 1 82 ? 5.795 -2.061 -21.564 1.00 59.56 82 ASP A O 1
ATOM 662 N N . MET A 1 83 ? 5.375 -0.704 -19.829 1.00 60.28 83 MET A N 1
ATOM 663 C CA . MET A 1 83 ? 6.373 0.297 -20.223 1.00 60.28 83 MET A CA 1
ATOM 664 C C . MET A 1 83 ? 7.799 -0.250 -20.129 1.00 60.28 83 MET A C 1
ATOM 666 O O . MET A 1 83 ? 8.568 -0.110 -21.082 1.0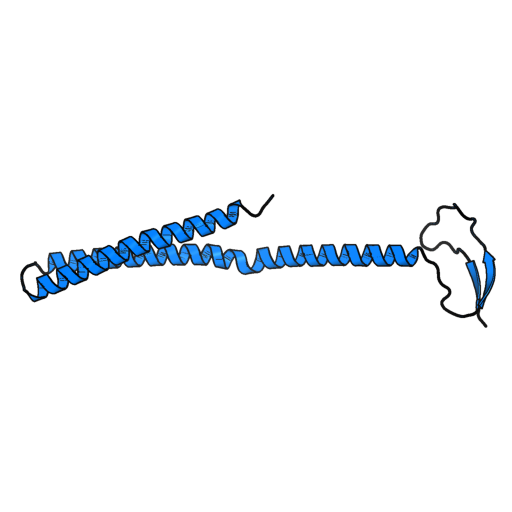0 60.28 83 MET A O 1
ATOM 670 N N . ALA A 1 84 ? 8.157 -0.928 -19.033 1.00 61.19 84 ALA A N 1
ATOM 671 C CA . ALA A 1 84 ? 9.476 -1.545 -18.893 1.00 61.19 84 ALA A CA 1
ATOM 672 C C . ALA A 1 84 ? 9.705 -2.646 -19.946 1.00 61.19 84 ALA A C 1
ATOM 674 O O . ALA A 1 84 ? 10.782 -2.735 -20.540 1.00 61.19 84 ALA A O 1
ATOM 675 N N . ARG A 1 85 ? 8.683 -3.458 -20.250 1.00 60.94 85 ARG A N 1
ATOM 676 C CA . ARG A 1 85 ? 8.723 -4.441 -21.346 1.00 60.94 85 ARG A CA 1
ATOM 677 C C . ARG A 1 85 ? 8.862 -3.771 -22.704 1.00 60.94 85 ARG A C 1
ATOM 679 O O . ARG A 1 85 ? 9.651 -4.256 -23.510 1.00 60.94 85 ARG A O 1
ATOM 686 N N . GLY A 1 86 ? 8.145 -2.675 -22.940 1.00 65.62 86 GLY A N 1
ATOM 687 C CA . GLY A 1 86 ? 8.241 -1.870 -24.155 1.00 65.62 86 GLY A CA 1
ATOM 688 C C . GLY A 1 86 ? 9.651 -1.326 -24.363 1.00 65.62 86 GLY A C 1
ATOM 689 O O . GLY A 1 86 ? 10.214 -1.491 -25.442 1.00 65.62 86 GLY A O 1
ATOM 690 N N . GLN A 1 87 ? 10.274 -0.790 -23.311 1.00 67.19 87 GLN A N 1
ATOM 691 C CA . GLN A 1 87 ? 11.661 -0.317 -23.350 1.00 67.19 87 GLN A CA 1
ATOM 692 C C . GLN A 1 87 ? 12.657 -1.452 -23.619 1.00 67.19 87 GLN A C 1
ATOM 694 O O . GLN A 1 87 ? 13.574 -1.288 -24.422 1.00 67.19 87 GLN A O 1
ATOM 699 N N . VAL A 1 88 ? 12.461 -2.630 -23.017 1.00 69.88 88 VAL A N 1
ATOM 700 C CA . VAL A 1 88 ? 13.293 -3.812 -23.301 1.00 69.88 88 VAL A CA 1
ATOM 701 C C . VAL A 1 88 ? 13.105 -4.295 -24.742 1.00 69.88 88 VAL A C 1
ATOM 703 O O . VAL A 1 88 ? 14.082 -4.659 -25.391 1.00 69.88 88 VAL A O 1
ATOM 706 N N . LEU A 1 89 ? 11.877 -4.293 -25.265 1.00 72.00 89 LEU A N 1
ATOM 707 C CA . LEU A 1 89 ? 11.581 -4.635 -26.660 1.00 72.00 89 LEU A CA 1
ATOM 708 C C . LEU A 1 89 ? 12.230 -3.646 -27.630 1.00 72.00 89 LEU A C 1
ATOM 710 O O . LEU A 1 89 ? 12.862 -4.067 -28.595 1.00 72.00 89 LEU A O 1
ATOM 714 N N . GLN A 1 90 ? 12.137 -2.349 -27.341 1.00 73.31 90 GLN A N 1
ATOM 715 C CA . GLN A 1 90 ? 12.763 -1.298 -28.134 1.00 73.31 90 GLN A CA 1
ATOM 716 C C . GLN A 1 90 ? 14.292 -1.414 -28.110 1.00 73.31 90 GLN A C 1
ATOM 718 O O . GLN A 1 90 ? 14.931 -1.340 -29.158 1.00 73.31 90 GLN A O 1
ATOM 723 N N . ALA A 1 91 ? 14.881 -1.668 -26.939 1.00 70.50 91 ALA A N 1
ATOM 724 C CA . ALA A 1 91 ? 16.318 -1.886 -26.804 1.00 70.50 91 ALA A CA 1
ATOM 725 C C . ALA A 1 91 ? 16.778 -3.140 -27.564 1.00 70.50 91 ALA A C 1
ATOM 727 O O . ALA A 1 91 ? 17.785 -3.100 -28.265 1.00 70.50 91 ALA A O 1
ATOM 728 N N . LYS A 1 92 ? 16.014 -4.238 -27.497 1.00 71.31 92 LYS A N 1
ATOM 729 C CA . LYS A 1 92 ? 16.292 -5.456 -28.276 1.00 71.31 92 LYS A CA 1
ATOM 730 C C . LYS A 1 92 ? 16.205 -5.212 -29.780 1.00 71.31 92 LYS A C 1
ATOM 732 O O . LYS A 1 92 ? 17.065 -5.689 -30.510 1.00 71.31 92 LYS A O 1
ATOM 737 N N . ALA A 1 93 ? 15.206 -4.458 -30.238 1.00 75.06 93 ALA A N 1
ATOM 738 C CA . ALA A 1 93 ? 15.078 -4.093 -31.646 1.00 75.06 93 ALA A CA 1
ATOM 739 C C . ALA A 1 93 ? 16.258 -3.227 -32.118 1.00 75.06 93 ALA A C 1
ATOM 741 O O . ALA A 1 93 ? 16.791 -3.459 -33.199 1.00 75.06 93 ALA A O 1
ATOM 742 N N . ALA A 1 94 ? 16.719 -2.284 -31.291 1.00 78.31 94 ALA A N 1
ATOM 743 C CA . ALA A 1 94 ? 17.891 -1.467 -31.597 1.00 78.31 94 ALA A CA 1
ATOM 744 C C . ALA A 1 94 ? 19.178 -2.305 -31.701 1.00 78.31 94 ALA A C 1
ATOM 746 O O . ALA A 1 94 ? 19.978 -2.082 -32.607 1.00 78.31 94 ALA A O 1
ATOM 747 N N . VAL A 1 95 ? 19.355 -3.294 -30.817 1.00 81.75 95 VAL A N 1
ATOM 748 C CA . VAL A 1 95 ? 20.486 -4.235 -30.884 1.00 81.75 95 VAL A CA 1
ATOM 749 C C . VAL A 1 95 ? 20.416 -5.082 -32.154 1.00 81.75 95 VAL A C 1
ATOM 751 O O . VAL A 1 95 ? 21.393 -5.129 -32.894 1.00 81.75 95 VAL A O 1
ATOM 754 N N . ALA A 1 96 ? 19.259 -5.673 -32.461 1.00 75.50 96 ALA A N 1
ATOM 755 C CA . ALA A 1 96 ? 19.081 -6.472 -33.673 1.00 75.50 96 ALA A CA 1
ATOM 756 C C . ALA A 1 96 ? 19.344 -5.653 -34.951 1.00 75.50 96 ALA A C 1
ATOM 758 O O . ALA A 1 96 ? 19.995 -6.130 -35.877 1.00 75.50 96 ALA A O 1
ATOM 759 N N . GLN A 1 97 ? 18.899 -4.392 -34.988 1.00 76.50 97 GLN A N 1
ATOM 760 C CA . G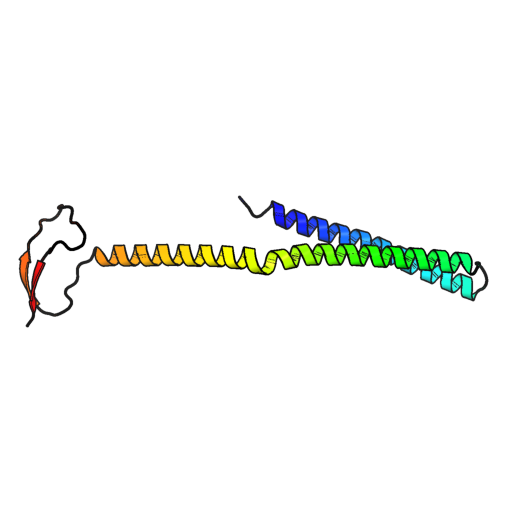LN A 1 97 ? 19.186 -3.499 -36.110 1.00 76.50 97 GLN A CA 1
ATOM 761 C C . GLN A 1 97 ? 20.683 -3.186 -36.227 1.00 76.50 97 GLN A C 1
ATOM 763 O O . GLN A 1 97 ? 21.219 -3.152 -37.333 1.00 76.50 97 GLN A O 1
ATOM 768 N N . ALA A 1 98 ? 21.371 -2.965 -35.105 1.00 74.69 98 ALA A N 1
ATOM 769 C CA . ALA A 1 98 ? 22.812 -2.730 -35.105 1.00 74.69 98 ALA A CA 1
ATOM 770 C C . ALA A 1 98 ? 23.598 -3.965 -35.583 1.00 74.69 98 ALA A C 1
ATOM 772 O O . ALA A 1 98 ? 24.576 -3.819 -36.314 1.00 74.69 98 ALA A O 1
ATOM 773 N N . GLU A 1 99 ? 23.151 -5.171 -35.226 1.00 75.69 99 GLU A N 1
ATOM 774 C CA . GLU A 1 99 ? 23.735 -6.429 -35.703 1.00 75.69 99 GLU A CA 1
ATOM 775 C C . GLU A 1 99 ? 23.533 -6.633 -37.208 1.00 75.69 99 GLU A C 1
ATOM 777 O O . GLU A 1 99 ? 24.477 -7.030 -37.891 1.00 75.69 99 GLU A O 1
ATOM 782 N N . LEU A 1 100 ? 22.344 -6.328 -37.740 1.00 73.56 100 LEU A N 1
ATOM 783 C CA . LEU A 1 100 ? 22.084 -6.371 -39.185 1.00 73.56 100 LEU A CA 1
ATOM 784 C C . LEU A 1 100 ? 22.959 -5.369 -39.935 1.00 73.56 100 LEU A C 1
ATOM 786 O O . LEU A 1 100 ? 23.648 -5.749 -40.875 1.00 73.56 100 LEU A O 1
ATOM 790 N N . ASN A 1 101 ? 23.025 -4.125 -39.456 1.00 73.00 101 ASN A N 1
ATOM 791 C CA . ASN A 1 101 ? 23.888 -3.110 -40.054 1.00 73.00 101 ASN A CA 1
ATOM 792 C C . ASN A 1 101 ? 25.360 -3.552 -40.054 1.00 73.00 101 ASN A C 1
ATOM 794 O O . ASN A 1 101 ? 26.079 -3.285 -41.012 1.00 73.00 101 ASN A O 1
ATOM 798 N N . LEU A 1 102 ? 25.814 -4.239 -38.997 1.00 75.56 102 LEU A N 1
ATOM 799 C CA . LEU A 1 102 ? 27.162 -4.805 -38.934 1.00 75.56 102 LEU A CA 1
ATOM 800 C C . LEU A 1 102 ? 27.348 -5.943 -39.948 1.00 75.56 102 LEU A C 1
ATOM 802 O O . LEU A 1 102 ? 28.386 -5.996 -40.605 1.00 75.56 102 LEU A O 1
ATOM 806 N N . GLN A 1 103 ? 26.369 -6.834 -40.108 1.00 71.44 103 GLN A N 1
ATOM 807 C CA . GLN A 1 103 ? 26.422 -7.896 -41.120 1.00 71.44 103 GLN A CA 1
ATOM 808 C C . GLN A 1 103 ? 26.438 -7.330 -42.543 1.00 71.44 103 GLN A C 1
ATOM 810 O O . GLN A 1 103 ? 27.237 -7.788 -43.357 1.00 71.44 103 GLN A O 1
ATOM 815 N N . ASP A 1 104 ? 25.659 -6.282 -42.812 1.00 71.38 104 ASP A N 1
ATOM 816 C CA . ASP A 1 104 ? 25.611 -5.600 -44.110 1.00 71.38 104 ASP A CA 1
ATOM 817 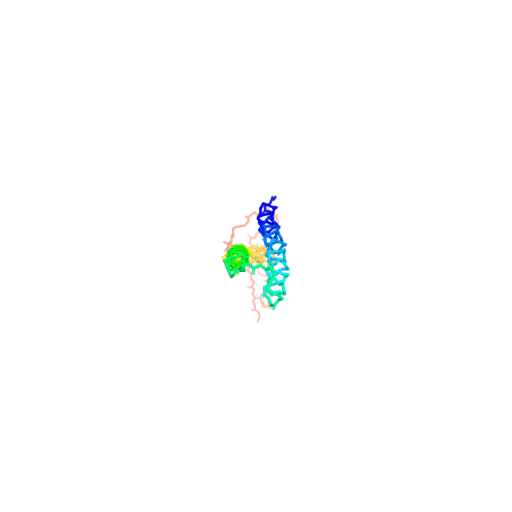C C . ASP A 1 104 ? 26.936 -4.904 -44.468 1.00 71.38 104 ASP A C 1
ATOM 819 O O . ASP A 1 104 ? 27.211 -4.657 -45.643 1.00 71.38 104 ASP A O 1
ATOM 823 N N . THR A 1 105 ? 27.821 -4.648 -43.491 1.00 72.06 105 THR A N 1
ATOM 824 C CA . THR A 1 105 ? 29.198 -4.206 -43.794 1.00 72.06 105 THR A CA 1
ATOM 825 C C . THR A 1 105 ? 30.038 -5.295 -44.462 1.00 72.06 105 THR A C 1
ATOM 827 O O . THR A 1 105 ? 31.048 -4.996 -45.105 1.00 72.06 105 THR A O 1
ATOM 830 N N . LYS A 1 106 ? 29.627 -6.563 -44.344 1.00 70.31 106 LYS A N 1
ATOM 831 C CA . LYS A 1 106 ? 30.288 -7.712 -44.955 1.00 7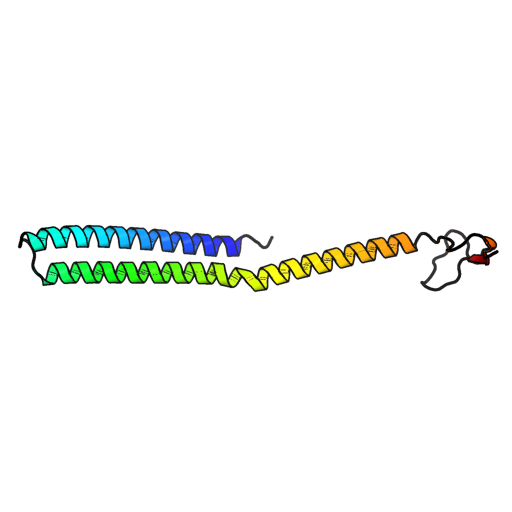0.31 106 LYS A CA 1
ATOM 832 C C . LYS A 1 106 ? 29.490 -8.185 -46.166 1.00 70.31 106 LYS A C 1
ATOM 834 O O . LYS A 1 106 ? 28.657 -9.082 -46.092 1.00 70.31 106 LYS A O 1
ATOM 839 N N . LEU A 1 107 ? 29.825 -7.620 -47.318 1.00 68.81 107 LEU A N 1
ATOM 840 C CA . LEU A 1 107 ? 29.296 -8.063 -48.604 1.00 68.81 107 LEU A CA 1
ATOM 841 C C . LEU A 1 107 ? 29.729 -9.509 -48.886 1.00 68.81 107 LEU A C 1
ATOM 843 O O . LEU A 1 107 ? 30.919 -9.808 -48.994 1.00 68.81 107 LEU A O 1
ATOM 847 N N . THR A 1 108 ? 28.754 -10.408 -49.005 1.00 74.75 108 THR A N 1
ATOM 848 C CA . THR A 1 108 ? 28.956 -11.805 -49.409 1.00 74.75 108 THR A CA 1
ATOM 849 C C . THR A 1 108 ? 28.226 -12.077 -50.720 1.00 74.75 108 THR A C 1
ATOM 851 O O . THR A 1 108 ? 27.245 -11.413 -51.048 1.00 74.75 108 THR A O 1
ATOM 854 N N . SER A 1 109 ? 28.737 -13.023 -51.508 1.00 75.25 109 SER A N 1
ATOM 855 C CA . SER A 1 109 ? 28.109 -13.417 -52.771 1.00 75.25 109 SER A CA 1
ATOM 856 C C . SER A 1 109 ? 26.975 -14.417 -52.501 1.00 75.25 109 SER A C 1
ATOM 858 O O . SER A 1 109 ? 27.230 -15.406 -51.814 1.00 75.25 109 SER A O 1
ATOM 860 N N . PRO A 1 110 ? 25.753 -14.216 -53.034 1.00 77.44 110 PRO A N 1
ATOM 861 C CA . PRO A 1 110 ? 24.623 -15.126 -52.814 1.00 77.44 110 PRO A CA 1
ATOM 862 C C . PRO A 1 110 ? 24.743 -16.461 -53.571 1.00 77.44 110 PRO A C 1
ATOM 864 O O . PRO A 1 110 ? 24.023 -17.403 -53.254 1.00 77.44 110 PRO A O 1
ATOM 867 N N . ALA A 1 111 ? 25.635 -16.554 -54.561 1.00 74.62 111 ALA A N 1
ATOM 868 C CA . ALA A 1 111 ? 25.915 -17.772 -55.318 1.00 74.62 111 ALA A CA 1
ATOM 869 C C . ALA A 1 111 ? 27.388 -17.829 -55.761 1.00 74.62 111 ALA A C 1
ATOM 871 O O . ALA A 1 111 ? 28.103 -16.817 -55.725 1.00 74.62 111 ALA A O 1
ATOM 872 N N . GLU A 1 112 ? 27.848 -19.017 -56.162 1.00 70.38 112 GLU A N 1
ATOM 873 C CA . GLU A 1 112 ? 29.175 -19.188 -56.755 1.00 70.38 112 GLU A CA 1
ATOM 874 C C . GLU A 1 112 ? 29.242 -18.483 -58.114 1.00 70.38 112 GLU A C 1
ATOM 876 O O . GLU A 1 112 ? 28.347 -18.588 -58.952 1.00 70.38 112 GLU A O 1
ATOM 881 N N . GLY A 1 113 ? 30.305 -17.714 -58.322 1.00 73.25 113 GLY A N 1
ATOM 882 C CA . GLY A 1 113 ? 30.443 -16.873 -59.499 1.00 73.25 113 GLY A CA 1
ATOM 883 C C . GLY A 1 113 ? 31.814 -16.220 -59.580 1.00 73.25 113 GLY A C 1
ATOM 884 O O . GLY A 1 113 ? 32.595 -16.244 -58.628 1.00 73.25 113 GLY A O 1
ATOM 885 N N . THR A 1 114 ? 32.111 -15.625 -60.731 1.00 75.56 114 THR A N 1
ATOM 886 C CA . THR A 1 114 ? 33.375 -14.917 -60.972 1.00 75.56 114 THR A CA 1
ATOM 887 C C . THR A 1 114 ? 33.154 -13.408 -60.889 1.00 75.56 114 THR A C 1
ATOM 889 O O . THR A 1 114 ? 32.229 -12.875 -61.504 1.00 75.56 114 THR A O 1
ATOM 892 N N . ILE A 1 115 ? 34.005 -12.701 -60.137 1.00 73.31 115 ILE A N 1
ATOM 893 C CA . ILE A 1 115 ? 33.972 -11.233 -60.044 1.00 73.31 115 ILE A CA 1
ATOM 894 C C . ILE A 1 115 ? 34.502 -10.653 -61.363 1.00 73.31 115 ILE A C 1
ATOM 896 O O . ILE A 1 115 ? 35.672 -10.831 -61.693 1.00 73.31 115 ILE A O 1
ATOM 900 N N . LEU A 1 116 ? 33.644 -9.954 -62.108 1.00 71.88 116 LEU A N 1
ATOM 901 C CA . LEU A 1 116 ? 33.967 -9.340 -63.401 1.00 71.88 116 LEU A CA 1
ATOM 902 C C . LEU A 1 116 ? 34.597 -7.955 -63.240 1.00 71.88 116 LEU A C 1
ATOM 904 O O . LEU A 1 116 ? 35.507 -7.584 -63.978 1.00 71.88 116 LEU A O 1
ATOM 908 N N . THR A 1 117 ? 34.078 -7.142 -62.318 1.00 70.38 117 THR A N 1
ATOM 909 C CA . THR A 1 117 ? 34.521 -5.750 -62.155 1.00 70.38 117 THR A CA 1
ATOM 910 C C . THR A 1 117 ? 34.360 -5.296 -60.714 1.00 70.38 117 THR A C 1
ATOM 912 O O . THR A 1 117 ? 33.300 -5.461 -60.107 1.00 70.38 117 THR A O 1
ATOM 915 N N . ARG A 1 118 ? 35.419 -4.686 -60.175 1.00 71.25 118 ARG A N 1
ATOM 916 C CA . ARG A 1 118 ? 35.406 -4.000 -58.882 1.00 71.25 118 ARG A CA 1
ATOM 917 C C . ARG A 1 118 ? 35.153 -2.515 -59.126 1.00 71.25 118 ARG A C 1
ATOM 919 O O . ARG A 1 118 ? 35.989 -1.853 -59.731 1.00 71.25 118 ARG A O 1
ATOM 926 N N . ALA A 1 119 ? 34.010 -2.012 -58.672 1.00 68.25 119 ALA A N 1
ATOM 927 C CA . ALA A 1 119 ? 33.569 -0.642 -58.935 1.00 68.25 119 ALA A CA 1
ATOM 928 C C . ALA A 1 119 ? 34.039 0.375 -57.875 1.00 68.25 119 ALA A C 1
ATOM 930 O O . ALA A 1 119 ? 33.822 1.570 -58.045 1.00 68.25 119 ALA A O 1
ATOM 931 N N . VAL A 1 120 ? 34.667 -0.084 -56.783 1.00 73.25 120 VAL A N 1
ATOM 932 C CA . VAL A 1 120 ? 35.034 0.751 -55.627 1.00 73.25 120 VAL A CA 1
ATOM 933 C C . VAL A 1 120 ? 36.435 0.403 -55.114 1.00 73.25 120 VAL A C 1
ATOM 935 O O . VAL A 1 120 ? 36.825 -0.768 -55.094 1.00 73.25 120 VAL A O 1
ATOM 938 N N . GLU A 1 121 ? 37.189 1.413 -54.672 1.00 72.88 121 GLU A N 1
ATOM 939 C CA . GLU A 1 121 ? 38.517 1.249 -54.072 1.00 72.88 121 GLU A CA 1
ATOM 940 C C . GLU A 1 121 ? 38.476 1.197 -52.529 1.00 72.88 121 GLU A C 1
ATOM 942 O O . GLU A 1 121 ? 37.599 1.806 -51.903 1.00 72.88 121 GLU A O 1
ATOM 947 N N . PRO A 1 122 ? 39.416 0.485 -51.876 1.00 71.12 122 PRO A N 1
ATOM 948 C CA . PRO A 1 122 ? 39.540 0.490 -50.418 1.00 71.12 122 PRO A CA 1
ATOM 949 C C . PRO A 1 122 ? 39.691 1.914 -49.858 1.00 71.12 122 PRO A C 1
ATOM 951 O O . PRO A 1 122 ? 40.573 2.655 -50.280 1.00 71.12 122 PRO A O 1
ATOM 954 N N . GLY A 1 123 ? 38.848 2.286 -48.889 1.00 71.69 123 GLY A N 1
ATOM 955 C CA . GLY A 1 123 ? 38.848 3.618 -48.262 1.00 71.69 123 GLY A CA 1
ATOM 956 C C . GLY A 1 123 ? 37.793 4.590 -48.805 1.00 71.69 123 GLY A C 1
ATOM 957 O O . GLY A 1 123 ? 37.647 5.689 -48.274 1.00 71.69 123 GLY A O 1
ATOM 958 N N . THR A 1 124 ? 37.017 4.185 -49.812 1.00 74.19 124 THR A N 1
ATOM 959 C CA . THR A 1 124 ? 35.915 4.999 -50.344 1.00 74.19 124 THR A CA 1
ATOM 960 C C . THR A 1 124 ? 34.673 4.886 -49.451 1.00 74.19 124 THR A C 1
ATOM 962 O O . THR A 1 124 ? 34.274 3.782 -49.082 1.00 74.19 124 THR A O 1
ATOM 965 N N . ILE A 1 125 ? 34.032 6.011 -49.120 1.00 73.75 125 ILE A N 1
ATOM 966 C CA . ILE A 1 125 ? 32.740 6.019 -48.414 1.00 73.75 125 ILE A CA 1
ATOM 967 C C . ILE A 1 125 ? 31.634 5.685 -49.419 1.00 73.75 125 ILE A C 1
ATOM 969 O O . ILE A 1 125 ? 31.514 6.340 -50.453 1.00 73.75 125 ILE A O 1
ATOM 973 N N . LEU A 1 126 ? 30.818 4.681 -49.106 1.00 69.88 126 LEU A N 1
ATOM 974 C CA . LEU A 1 126 ? 29.696 4.248 -49.935 1.00 69.88 126 LEU A CA 1
ATOM 975 C C . LEU A 1 126 ? 28.362 4.571 -49.264 1.00 69.88 126 LEU A C 1
ATOM 977 O O . LEU A 1 126 ? 28.213 4.437 -48.052 1.00 69.88 126 LEU A O 1
ATOM 981 N N . SER A 1 127 ? 27.379 4.969 -50.068 1.00 73.88 127 SER A N 1
ATOM 982 C CA . SER A 1 127 ? 25.980 5.056 -49.646 1.00 73.88 127 SER A CA 1
ATOM 983 C C . SER A 1 127 ? 25.267 3.724 -49.885 1.00 73.88 127 SER A C 1
ATOM 985 O O . SER A 1 127 ? 25.637 2.960 -50.779 1.00 73.88 127 SER A O 1
ATOM 987 N N . ALA A 1 128 ? 24.232 3.443 -49.089 1.00 72.38 128 ALA A N 1
ATOM 988 C CA . ALA A 1 128 ? 23.406 2.252 -49.264 1.00 72.38 128 ALA A CA 1
ATOM 989 C C . ALA A 1 128 ? 22.813 2.203 -50.686 1.00 72.38 128 ALA A C 1
ATOM 991 O O . ALA A 1 128 ? 22.259 3.193 -51.164 1.00 72.38 128 ALA A O 1
ATOM 992 N N . GLY A 1 129 ? 22.943 1.055 -51.357 1.00 72.38 129 GLY A N 1
ATOM 993 C CA . GLY A 1 129 ? 22.464 0.842 -52.729 1.00 72.38 129 GLY A CA 1
ATOM 994 C C . GLY A 1 129 ? 23.491 1.099 -53.841 1.00 72.38 129 GLY A C 1
ATOM 995 O O . GLY A 1 129 ? 23.208 0.782 -54.995 1.00 72.38 129 GLY A O 1
ATOM 996 N N . SER A 1 130 ? 24.686 1.614 -53.533 1.00 76.06 130 SER A N 1
ATOM 997 C CA . SER A 1 130 ? 25.747 1.769 -54.537 1.00 76.06 130 SER A CA 1
ATOM 998 C C . SER A 1 130 ? 26.368 0.414 -54.920 1.00 76.06 130 SER A C 1
ATOM 1000 O O . SER A 1 130 ? 26.779 -0.336 -54.031 1.00 76.06 130 SER A O 1
ATOM 1002 N N . PRO A 1 131 ? 26.486 0.081 -56.220 1.00 72.69 131 PRO A N 1
ATOM 1003 C CA . PRO A 1 131 ? 27.079 -1.182 -56.654 1.00 72.69 131 PRO A CA 1
ATOM 1004 C C . PRO A 1 131 ? 28.587 -1.214 -56.360 1.00 72.69 131 PRO A C 1
ATOM 1006 O O . PRO A 1 131 ? 29.327 -0.328 -56.783 1.00 72.69 131 PRO A O 1
ATOM 1009 N N . VAL A 1 132 ? 29.046 -2.252 -55.649 1.00 72.62 132 VAL A N 1
ATOM 1010 C CA . VAL A 1 132 ? 30.460 -2.416 -55.244 1.00 72.62 132 VAL A CA 1
ATOM 1011 C C . VAL A 1 132 ? 31.206 -3.407 -56.143 1.00 72.62 132 VAL A C 1
ATOM 1013 O O . VAL A 1 132 ? 32.346 -3.160 -56.547 1.00 72.62 132 VAL A O 1
ATOM 1016 N N . PHE A 1 133 ? 30.549 -4.511 -56.504 1.00 75.88 133 PHE A N 1
ATOM 1017 C CA . PHE A 1 133 ? 31.085 -5.562 -57.368 1.00 75.88 133 PHE A CA 1
ATOM 1018 C C . PHE A 1 133 ? 30.048 -5.975 -58.411 1.00 75.88 133 PHE A C 1
ATOM 1020 O O . PHE A 1 133 ? 28.860 -6.066 -58.106 1.00 75.88 133 PHE A O 1
ATOM 1027 N N . TYR A 1 134 ? 30.514 -6.276 -59.619 1.00 73.06 134 TYR A N 1
ATOM 1028 C CA . TYR A 1 134 ? 29.733 -6.968 -60.640 1.00 73.06 134 TYR A CA 1
ATOM 1029 C C . TYR A 1 134 ? 30.229 -8.412 -60.724 1.00 73.06 134 TYR A C 1
ATOM 1031 O O . TYR A 1 134 ? 31.413 -8.641 -60.987 1.00 73.06 134 TYR A O 1
ATOM 1039 N N . CYS A 1 135 ? 29.339 -9.374 -60.490 1.00 66.56 135 CYS A N 1
ATOM 1040 C CA . CYS A 1 135 ? 29.647 -10.804 -60.509 1.00 66.56 135 CYS A CA 1
ATOM 1041 C C . CYS A 1 135 ? 28.842 -11.509 -61.603 1.00 66.56 135 CYS A C 1
ATOM 1043 O O . CYS A 1 135 ? 27.679 -11.180 -61.831 1.00 66.56 135 CYS A O 1
ATOM 1045 N N . PHE A 1 136 ? 29.460 -12.494 -62.251 1.00 73.06 136 PHE A N 1
ATOM 1046 C CA . PHE A 1 136 ? 28.788 -13.435 -63.142 1.00 73.06 136 PHE A CA 1
ATOM 1047 C C . PHE A 1 136 ? 28.563 -14.747 -62.393 1.00 73.06 136 PHE A C 1
ATOM 1049 O O . PHE A 1 136 ? 29.533 -15.360 -61.943 1.00 73.06 136 PHE A O 1
ATOM 1056 N N . PHE A 1 137 ? 27.307 -15.155 -62.238 1.00 68.75 137 PHE A N 1
ATOM 1057 C CA . PHE A 1 137 ? 26.938 -16.441 -61.642 1.00 68.75 137 PHE A CA 1
ATOM 1058 C C . PHE A 1 137 ? 26.894 -17.518 -62.730 1.00 68.75 137 PHE A C 1
ATOM 1060 O O . PHE A 1 137 ? 26.485 -17.220 -63.853 1.00 68.75 137 PHE A O 1
ATOM 1067 N N . ASN A 1 138 ? 27.354 -18.727 -62.402 1.00 59.81 138 ASN A N 1
ATOM 1068 C CA . ASN A 1 138 ? 27.373 -19.879 -63.314 1.00 59.81 138 ASN A CA 1
ATOM 1069 C C . ASN A 1 138 ? 26.111 -20.732 -63.146 1.00 59.81 138 ASN A C 1
ATOM 1071 O O . ASN A 1 138 ? 25.645 -20.842 -61.989 1.00 59.81 138 ASN A O 1
#

pLDDT: mean 78.95, std 13.18, range [43.66, 96.19]